Protein AF-A0A401X208-F1 (afdb_monomer_lite)

InterPro domains:
  IPR023361 DUF1285, beta-roll domain superfamily [G3DSA:2.30.270.10] (85-137)
  IPR048341 DUF1285, N-terminal domain [PF06938] (30-85)
  IPR048342 DUF1285, C-terminal domain [PF21028] (86-124)

Structure (mmCIF, N/CA/C/O backbone):
data_AF-A0A401X208-F1
#
_entry.id   AF-A0A401X208-F1
#
loop_
_atom_site.group_PDB
_atom_site.id
_atom_site.type_symbol
_atom_site.label_atom_id
_atom_site.label_alt_id
_atom_site.label_comp_id
_atom_site.label_asym_id
_atom_site.label_entity_id
_atom_site.label_seq_id
_atom_site.pdbx_PDB_ins_code
_atom_site.Cartn_x
_atom_site.Cartn_y
_atom_site.Cartn_z
_atom_site.occupancy
_atom_site.B_iso_or_equiv
_atom_site.auth_seq_id
_atom_site.auth_comp_id
_atom_site.auth_asym_id
_atom_site.auth_atom_id
_atom_site.pdbx_PDB_model_num
ATOM 1 N N . MET A 1 1 ? 54.044 11.606 60.160 1.00 42.50 1 MET A N 1
ATOM 2 C CA . MET A 1 1 ? 52.830 11.764 59.329 1.00 42.50 1 MET A CA 1
ATOM 3 C C . MET A 1 1 ? 52.397 10.357 58.932 1.00 42.50 1 MET A C 1
ATOM 5 O O . MET A 1 1 ? 53.110 9.741 58.161 1.00 42.50 1 MET A O 1
ATOM 9 N N . LYS A 1 2 ? 51.563 9.697 59.759 1.00 34.06 2 LYS A N 1
ATOM 10 C CA . LYS A 1 2 ? 50.133 9.394 59.484 1.00 34.06 2 LYS A CA 1
ATOM 11 C C . LYS A 1 2 ? 49.967 8.842 58.058 1.00 34.06 2 LYS A C 1
ATOM 13 O O . LYS A 1 2 ? 50.187 9.599 57.127 1.00 34.06 2 LYS A O 1
ATOM 18 N N . GLY A 1 3 ? 49.653 7.576 57.815 1.00 31.92 3 GLY A N 1
ATOM 19 C CA . GLY A 1 3 ? 48.779 6.655 58.546 1.00 31.92 3 GLY A CA 1
ATOM 20 C C . GLY A 1 3 ? 47.736 6.165 57.536 1.00 31.92 3 GLY A C 1
ATOM 21 O O . GLY A 1 3 ? 47.130 6.994 56.861 1.00 31.92 3 GLY A O 1
ATOM 22 N N . GLU A 1 4 ? 47.616 4.847 57.390 1.00 38.91 4 GLU A N 1
ATOM 23 C CA . GLU A 1 4 ? 46.646 4.134 56.549 1.00 38.91 4 GLU A CA 1
ATOM 24 C C . GLU A 1 4 ? 45.219 4.666 56.701 1.00 38.91 4 GLU A C 1
ATOM 26 O O . GLU A 1 4 ? 44.825 5.015 57.805 1.00 38.91 4 GLU A O 1
ATOM 31 N N . HIS A 1 5 ? 44.432 4.631 55.622 1.00 33.25 5 HIS A N 1
ATOM 32 C CA . HIS A 1 5 ? 43.014 4.265 55.672 1.00 33.25 5 HIS A CA 1
ATOM 33 C C . HIS A 1 5 ? 42.556 3.810 54.281 1.00 33.25 5 HIS A C 1
ATOM 35 O O . HIS A 1 5 ? 42.473 4.595 53.338 1.00 33.25 5 HIS A O 1
ATOM 41 N N . ALA A 1 6 ? 42.256 2.517 54.179 1.00 41.69 6 ALA A N 1
ATOM 42 C CA . ALA A 1 6 ? 41.390 1.966 53.152 1.00 41.69 6 ALA A CA 1
ATOM 43 C C . ALA A 1 6 ? 39.950 2.447 53.388 1.00 41.69 6 ALA A C 1
ATOM 45 O O . ALA A 1 6 ? 39.481 2.443 54.527 1.00 41.69 6 ALA A O 1
ATOM 46 N N . VAL A 1 7 ? 39.242 2.799 52.314 1.00 39.34 7 VAL A N 1
ATOM 47 C CA . VAL A 1 7 ? 37.777 2.874 52.288 1.00 39.34 7 VAL A CA 1
ATOM 48 C C . VAL A 1 7 ? 37.287 2.203 51.009 1.00 39.34 7 VAL A C 1
ATOM 50 O O . VAL A 1 7 ? 37.594 2.617 49.894 1.00 39.34 7 VAL A O 1
ATOM 53 N N . SER A 1 8 ? 36.554 1.118 51.241 1.00 37.97 8 SER A N 1
ATOM 54 C CA . SER A 1 8 ? 35.635 0.449 50.330 1.00 37.97 8 SER A CA 1
ATOM 55 C C . SER A 1 8 ? 34.499 1.402 49.952 1.00 37.97 8 SER A C 1
ATOM 57 O O . SER A 1 8 ? 33.980 2.100 50.821 1.00 37.97 8 SER A O 1
ATOM 59 N N . GLY A 1 9 ? 34.096 1.413 48.684 1.00 31.91 9 GLY A N 1
ATOM 60 C CA . GLY A 1 9 ? 32.996 2.238 48.194 1.00 31.91 9 GLY A CA 1
ATOM 61 C C . GLY A 1 9 ? 32.375 1.627 46.948 1.00 31.91 9 GLY A C 1
ATOM 62 O O . GLY A 1 9 ? 32.939 1.705 45.863 1.00 31.91 9 GLY A O 1
ATOM 63 N N . ASP A 1 10 ? 31.244 0.979 47.184 1.00 30.75 10 ASP A N 1
ATOM 64 C CA . ASP A 1 10 ? 30.354 0.241 46.300 1.00 30.75 10 ASP A CA 1
ATOM 65 C C . ASP A 1 10 ? 30.134 0.767 44.871 1.00 30.75 10 ASP A C 1
ATOM 67 O O . ASP A 1 10 ? 29.932 1.952 44.621 1.00 30.75 10 ASP A O 1
ATOM 71 N N . SER A 1 11 ? 30.085 -0.205 43.954 1.00 39.47 11 SER A N 1
ATOM 72 C CA . SER A 1 11 ? 29.054 -0.405 42.929 1.00 39.47 11 SER A CA 1
ATOM 73 C C . SER A 1 11 ? 28.282 0.820 42.435 1.00 39.47 11 SER A C 1
ATOM 75 O O . SER A 1 11 ? 27.446 1.353 43.151 1.00 39.47 11 SER A O 1
ATOM 77 N N . LEU A 1 12 ? 28.391 1.096 41.133 1.00 38.97 12 LEU A N 1
ATOM 78 C CA . LEU A 1 12 ? 27.226 1.206 40.246 1.00 38.97 12 LEU A CA 1
ATOM 79 C C . LEU A 1 12 ? 27.696 1.105 38.793 1.00 38.97 12 LEU A C 1
ATOM 81 O O . LEU A 1 12 ? 28.242 2.035 38.202 1.00 38.97 12 LEU A O 1
ATOM 85 N N . ALA A 1 13 ? 27.493 -0.082 38.228 1.00 35.09 13 ALA A N 1
ATOM 86 C CA . ALA A 1 13 ? 27.541 -0.297 36.798 1.00 35.09 13 ALA A CA 1
ATOM 87 C C . ALA A 1 13 ? 26.456 0.564 36.134 1.00 35.09 13 ALA A C 1
ATOM 89 O O . ALA A 1 13 ? 25.266 0.327 36.333 1.00 35.09 13 ALA A O 1
ATOM 90 N N . CYS A 1 14 ? 26.849 1.524 35.299 1.00 29.91 14 CYS A N 1
ATOM 91 C CA . CYS A 1 14 ? 25.960 2.070 34.276 1.00 29.91 14 CYS A CA 1
ATOM 92 C C . CYS A 1 14 ? 25.878 1.051 33.136 1.00 29.91 14 CYS A C 1
ATOM 94 O O . CYS A 1 14 ? 26.460 1.224 32.067 1.00 29.91 14 CYS A O 1
ATOM 96 N N . SER A 1 15 ? 25.192 -0.061 33.388 1.00 39.50 15 SER A N 1
ATOM 97 C CA . SER A 1 15 ? 24.708 -0.939 32.333 1.00 39.50 15 SER A CA 1
ATOM 98 C C . SER A 1 15 ? 23.718 -0.136 31.500 1.00 39.50 15 SER A C 1
ATOM 100 O O . SER A 1 15 ? 22.605 0.139 31.947 1.00 39.50 15 SER A O 1
ATOM 102 N N . GLY A 1 16 ? 24.149 0.278 30.306 1.00 37.25 16 GLY A N 1
ATOM 103 C CA . GLY A 1 16 ? 23.259 0.828 29.298 1.00 37.25 16 GLY A CA 1
ATOM 104 C C . GLY A 1 16 ? 22.087 -0.127 29.124 1.00 37.25 16 GLY A C 1
ATOM 105 O O . GLY A 1 16 ? 22.281 -1.307 28.830 1.00 37.25 16 GLY A O 1
ATOM 106 N N . HIS A 1 17 ? 20.876 0.366 29.367 1.00 40.81 17 HIS A N 1
ATOM 107 C CA . HIS A 1 17 ? 19.670 -0.373 29.049 1.00 40.81 17 HIS A CA 1
ATOM 108 C C . HIS A 1 17 ? 19.619 -0.543 27.530 1.00 40.81 17 HIS A C 1
ATOM 110 O O . HIS A 1 17 ? 19.153 0.327 26.802 1.00 40.81 17 HIS A O 1
ATOM 116 N N . GLN A 1 18 ? 20.139 -1.671 27.048 1.00 44.28 18 GLN A N 1
ATOM 117 C CA . GLN A 1 18 ? 19.744 -2.221 25.764 1.00 44.28 18 GLN A CA 1
ATOM 118 C C . GLN A 1 18 ? 18.253 -2.540 25.880 1.00 44.28 18 GLN A C 1
ATOM 120 O O . GLN A 1 18 ? 17.860 -3.565 26.439 1.00 44.28 18 GLN A O 1
ATOM 125 N N . GLU A 1 19 ? 17.411 -1.613 25.425 1.00 41.47 19 GLU A N 1
ATOM 126 C CA . GLU A 1 19 ? 15.988 -1.872 25.247 1.00 41.47 19 GLU A CA 1
ATOM 127 C C . GLU A 1 19 ? 15.833 -3.012 24.240 1.00 41.47 19 GLU A C 1
ATOM 129 O O . GLU A 1 19 ? 16.107 -2.864 23.050 1.00 41.47 19 GLU A O 1
ATOM 134 N N . SER A 1 20 ? 15.415 -4.175 24.738 1.00 40.31 20 SER A N 1
ATOM 135 C CA . SER A 1 20 ? 15.130 -5.330 23.896 1.00 40.31 20 SER A CA 1
ATOM 136 C C . SER A 1 20 ? 13.909 -5.030 23.005 1.00 40.31 20 SER A C 1
ATOM 138 O O . SER A 1 20 ? 12.864 -4.617 23.526 1.00 40.31 20 SER A O 1
ATOM 140 N N . PRO A 1 21 ? 13.983 -5.260 21.679 1.00 48.56 21 PRO A N 1
ATOM 141 C CA . PRO A 1 21 ? 12.932 -4.911 20.713 1.00 48.56 21 PRO A CA 1
ATOM 142 C C . PRO A 1 21 ? 11.605 -5.660 20.933 1.00 48.56 21 PRO A C 1
ATOM 144 O O . PRO A 1 21 ? 10.585 -5.343 20.321 1.00 48.56 21 PRO A O 1
ATOM 147 N N . GLU A 1 22 ? 11.573 -6.657 21.817 1.00 47.69 22 GLU A N 1
ATOM 148 C CA . GLU A 1 22 ? 10.350 -7.365 22.204 1.00 47.69 22 GLU A CA 1
ATOM 149 C C . GLU A 1 22 ? 9.415 -6.548 23.097 1.00 47.69 22 GLU A C 1
ATOM 151 O O . GLU A 1 22 ? 8.198 -6.709 22.998 1.00 47.69 22 GLU A O 1
ATOM 156 N N . ARG A 1 23 ? 9.944 -5.619 23.902 1.00 45.00 23 ARG A N 1
ATOM 157 C CA . ARG A 1 23 ? 9.148 -4.902 24.908 1.00 45.00 23 ARG A CA 1
ATOM 158 C C . ARG A 1 23 ? 8.188 -3.863 24.309 1.00 45.00 23 ARG A C 1
ATOM 160 O O . ARG A 1 23 ? 7.144 -3.608 24.891 1.00 45.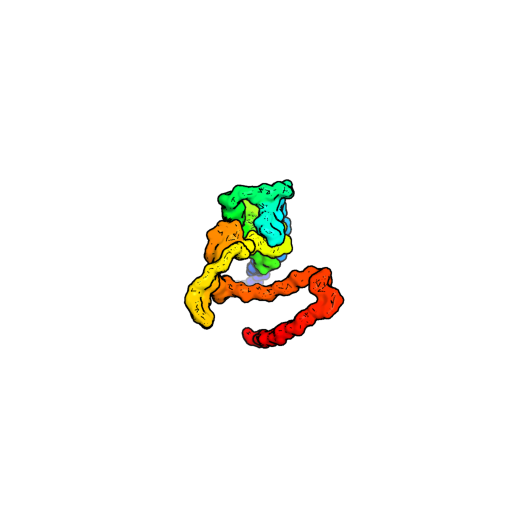00 23 ARG A O 1
ATOM 167 N N . LYS A 1 24 ? 8.477 -3.328 23.112 1.00 47.03 24 LYS A N 1
ATOM 168 C CA . LYS A 1 24 ? 7.649 -2.302 22.435 1.00 47.03 24 LYS A CA 1
ATOM 169 C C . LYS A 1 24 ? 6.301 -2.807 21.905 1.00 47.03 24 LYS A C 1
ATOM 171 O O . LYS A 1 24 ? 5.418 -1.998 21.639 1.00 47.03 24 LYS A O 1
ATOM 176 N N . ARG A 1 25 ? 6.121 -4.121 21.716 1.00 52.09 25 ARG A N 1
ATOM 177 C CA . ARG A 1 25 ? 4.870 -4.672 21.159 1.00 52.09 25 ARG A CA 1
ATOM 178 C C . ARG A 1 25 ? 3.703 -4.664 22.139 1.00 52.09 25 ARG A C 1
ATOM 180 O O . ARG A 1 25 ? 2.568 -4.643 21.688 1.00 52.09 25 ARG A O 1
ATOM 187 N N . HIS A 1 26 ? 3.980 -4.681 23.440 1.00 53.53 26 HIS A N 1
ATOM 188 C CA . HIS A 1 26 ? 2.945 -4.850 24.458 1.00 53.53 26 HIS A CA 1
ATOM 189 C C . HIS A 1 26 ? 2.161 -3.569 24.788 1.00 53.53 26 HIS A C 1
ATOM 191 O O . HIS A 1 26 ? 1.050 -3.685 25.296 1.00 53.53 26 HIS A O 1
ATOM 197 N N . ASP A 1 27 ? 2.683 -2.382 24.461 1.00 69.94 27 ASP A N 1
ATOM 198 C CA . ASP A 1 27 ? 2.056 -1.113 24.873 1.00 69.94 27 ASP A CA 1
ATOM 199 C C . ASP A 1 27 ? 1.119 -0.511 23.813 1.00 69.94 27 ASP A C 1
ATOM 201 O O . ASP A 1 27 ? 0.250 0.298 24.135 1.00 69.94 27 ASP A O 1
ATOM 205 N N . LEU A 1 28 ? 1.274 -0.892 22.541 1.00 82.88 28 LEU A N 1
ATOM 206 C CA . LEU A 1 28 ? 0.455 -0.371 21.444 1.00 82.88 28 LEU A CA 1
ATOM 207 C C . LEU A 1 28 ? -0.696 -1.340 21.148 1.00 82.88 28 LEU A C 1
ATOM 209 O O . LEU A 1 28 ? -0.472 -2.507 20.832 1.00 82.88 28 LEU A O 1
ATOM 213 N N . GLY A 1 29 ? -1.932 -0.850 21.248 1.00 92.62 29 GLY A N 1
ATOM 214 C CA . GLY A 1 29 ? -3.136 -1.625 20.945 1.00 92.62 29 GLY A CA 1
ATOM 215 C C . GLY A 1 29 ? -3.371 -1.840 19.444 1.00 92.62 29 GLY A C 1
ATOM 216 O O . GLY A 1 29 ? -2.659 -1.298 18.594 1.00 92.62 29 GLY A O 1
ATOM 217 N N . TYR A 1 30 ? -4.413 -2.613 19.126 1.00 95.19 30 TYR A N 1
ATOM 218 C CA . TY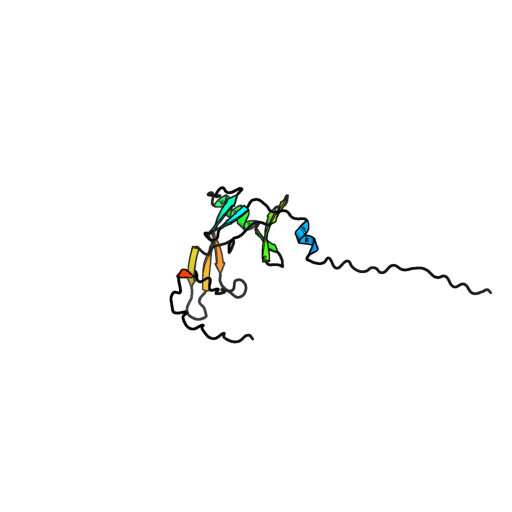R A 1 30 ? -4.923 -2.768 17.762 1.00 95.19 30 TYR A CA 1
ATOM 219 C C . TYR A 1 30 ? -6.017 -1.743 17.482 1.00 95.19 30 TYR A C 1
ATOM 221 O O . TYR A 1 30 ? -7.016 -1.654 18.199 1.00 95.19 30 TYR A O 1
ATOM 229 N N . LEU A 1 31 ? -5.833 -0.986 16.408 1.00 96.06 31 LEU A N 1
ATOM 230 C CA . LEU A 1 31 ? -6.866 -0.130 15.855 1.00 96.06 31 LEU A CA 1
ATOM 231 C C . LEU A 1 31 ? -7.831 -0.999 15.039 1.00 96.06 31 LEU A C 1
ATOM 233 O O . LEU A 1 31 ? -7.397 -1.962 14.406 1.00 96.06 31 LEU A O 1
ATOM 237 N N . PRO A 1 32 ? -9.131 -0.665 14.990 1.00 96.62 32 PRO A N 1
ATOM 238 C CA . PRO A 1 32 ? -10.138 -1.486 14.320 1.00 96.62 32 PRO A CA 1
ATOM 239 C C . PRO A 1 32 ? -10.129 -1.274 12.794 1.00 96.62 32 PRO A C 1
ATOM 241 O O . PRO A 1 32 ? -11.169 -0.980 12.198 1.00 96.62 32 PRO A O 1
ATOM 244 N N . PHE A 1 33 ? -8.952 -1.390 12.179 1.00 97.56 33 PHE A N 1
ATOM 245 C CA . PHE A 1 33 ? -8.729 -1.373 10.740 1.00 97.56 33 PHE A CA 1
ATOM 246 C C . PHE A 1 33 ? -8.337 -2.764 10.250 1.00 97.56 33 PHE A C 1
ATOM 248 O O . PHE A 1 33 ? -7.510 -3.432 10.867 1.00 97.56 33 PHE A O 1
ATOM 255 N N . LEU A 1 34 ? -8.887 -3.142 9.099 1.00 97.81 34 LEU A N 1
ATOM 256 C CA . LEU A 1 34 ? -8.487 -4.330 8.354 1.00 97.81 34 LEU A CA 1
ATOM 257 C C . LEU A 1 34 ? -8.257 -3.947 6.895 1.00 97.81 34 LEU A C 1
ATOM 259 O O . LEU A 1 34 ? -9.158 -3.406 6.250 1.00 97.81 34 LEU A O 1
ATOM 263 N N . VAL A 1 35 ? -7.074 -4.256 6.370 1.00 97.38 35 VAL A N 1
ATOM 264 C CA . VAL A 1 35 ? -6.800 -4.202 4.933 1.00 97.38 35 VAL A CA 1
ATOM 265 C C . VAL A 1 35 ? -6.959 -5.595 4.355 1.00 97.38 35 VAL A C 1
ATOM 267 O O . VAL A 1 35 ? -6.169 -6.498 4.638 1.00 97.38 35 VAL A O 1
ATOM 270 N N . ARG A 1 36 ? -8.001 -5.764 3.548 1.00 97.38 36 ARG A N 1
ATOM 271 C CA . ARG A 1 36 ? -8.277 -7.022 2.864 1.00 97.38 36 ARG A CA 1
ATOM 272 C C . ARG A 1 36 ? -7.327 -7.216 1.690 1.00 97.38 36 ARG A C 1
ATOM 274 O O . ARG A 1 36 ? -6.799 -6.252 1.135 1.00 97.38 36 ARG A O 1
ATOM 281 N N . ARG A 1 37 ? -7.158 -8.465 1.262 1.00 94.38 37 ARG A N 1
ATOM 282 C CA . ARG A 1 37 ? -6.299 -8.852 0.136 1.00 94.38 37 ARG A CA 1
ATOM 283 C C . ARG A 1 37 ? -6.700 -8.199 -1.189 1.00 94.38 37 ARG A C 1
ATOM 285 O O . ARG A 1 37 ? -5.854 -7.972 -2.045 1.00 94.38 37 ARG A O 1
ATOM 292 N N . ASP A 1 38 ? -7.978 -7.865 -1.349 1.00 93.94 38 ASP A N 1
ATOM 293 C CA . ASP A 1 38 ? -8.511 -7.125 -2.502 1.00 93.94 38 ASP A CA 1
ATOM 294 C C . ASP A 1 38 ? -8.242 -5.606 -2.440 1.00 93.94 38 ASP A C 1
ATOM 296 O O . ASP A 1 38 ? -8.666 -4.859 -3.322 1.00 93.94 38 ASP A O 1
ATOM 300 N N . GLY A 1 39 ? -7.529 -5.134 -1.412 1.00 93.88 39 GLY A N 1
ATOM 301 C CA . GLY A 1 39 ? -7.175 -3.732 -1.209 1.00 93.88 39 GLY A CA 1
ATOM 302 C C . GLY A 1 39 ? -8.297 -2.894 -0.599 1.00 93.88 39 GLY A C 1
ATOM 303 O O . GLY A 1 39 ? -8.134 -1.678 -0.463 1.00 93.88 39 GLY A O 1
ATOM 304 N N . VAL A 1 40 ? -9.429 -3.502 -0.219 1.00 95.12 40 VAL A N 1
ATOM 305 C CA . VAL A 1 40 ? -10.503 -2.811 0.501 1.00 95.12 40 VAL A CA 1
ATOM 306 C C . VAL A 1 40 ? -10.101 -2.618 1.957 1.00 95.12 40 VAL A C 1
ATOM 308 O O . VAL A 1 40 ? -9.782 -3.566 2.672 1.00 95.12 40 VAL A O 1
ATOM 311 N N . TRP A 1 41 ? -10.188 -1.373 2.418 1.00 97.12 41 TRP A N 1
ATOM 312 C CA . TRP A 1 41 ? -9.991 -1.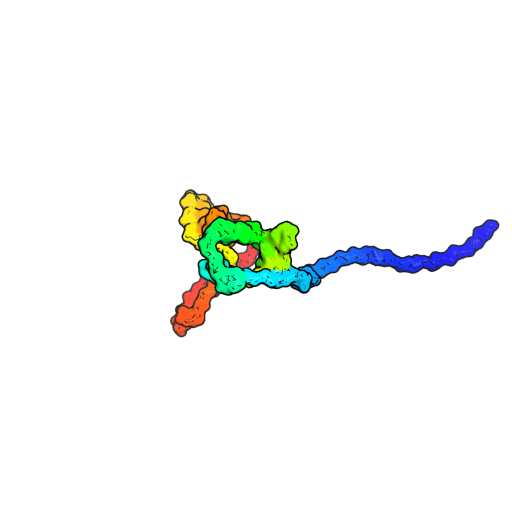039 3.823 1.00 97.12 41 TRP A CA 1
ATOM 313 C C . TRP A 1 41 ? -11.325 -1.045 4.556 1.00 97.12 41 TRP A C 1
ATOM 315 O O . TRP A 1 41 ? -12.272 -0.364 4.150 1.00 97.12 41 TRP A O 1
ATOM 325 N N . LEU A 1 42 ? -11.388 -1.788 5.655 1.00 97.75 42 LEU A N 1
ATOM 326 C CA . LEU A 1 42 ? -12.497 -1.768 6.595 1.00 97.75 42 LEU A CA 1
ATOM 327 C C . LEU A 1 42 ? -12.110 -0.964 7.833 1.00 97.75 42 LEU A C 1
ATOM 329 O O . LEU A 1 42 ? -11.012 -1.119 8.359 1.00 97.75 42 LEU A O 1
ATOM 333 N N . TYR A 1 43 ? -13.047 -0.168 8.338 1.00 96.81 43 TYR A N 1
ATOM 334 C CA . TYR A 1 43 ? -12.989 0.403 9.678 1.00 96.81 43 TYR A CA 1
ATOM 335 C C . TYR A 1 43 ? -14.201 -0.081 10.465 1.00 96.81 43 TYR A C 1
ATOM 337 O O . TYR A 1 43 ? -15.340 0.119 10.035 1.00 96.81 43 TYR A O 1
ATOM 345 N N . ARG A 1 44 ? -13.963 -0.765 11.591 1.00 96.88 44 ARG A N 1
ATOM 346 C CA . ARG A 1 44 ? -15.012 -1.426 12.393 1.00 96.88 44 ARG 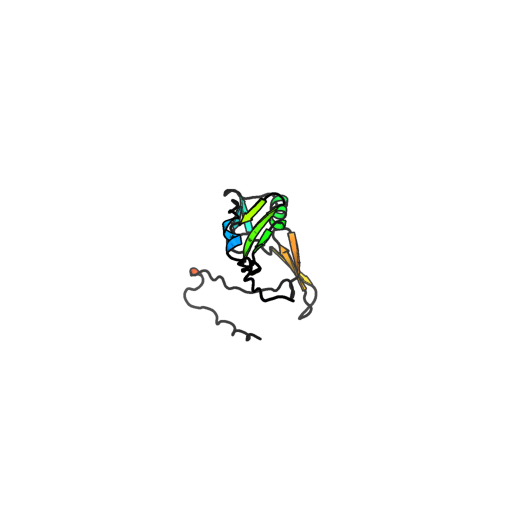A CA 1
ATOM 347 C C . ARG A 1 44 ? -15.949 -2.285 11.525 1.00 96.88 44 ARG A C 1
ATOM 349 O O . ARG A 1 44 ? -17.169 -2.201 11.629 1.00 96.88 44 ARG A O 1
ATOM 356 N N . GLY A 1 45 ? -15.365 -3.053 10.602 1.00 97.31 45 GLY A N 1
ATOM 357 C CA . GLY A 1 45 ? -16.086 -3.938 9.679 1.00 97.31 45 GLY A CA 1
ATOM 358 C C . GLY A 1 45 ? -16.790 -3.249 8.502 1.00 97.31 45 GLY A C 1
ATOM 359 O O . GLY A 1 45 ? -17.342 -3.934 7.648 1.00 97.31 45 GLY A O 1
ATOM 360 N N . THR A 1 46 ? -16.765 -1.915 8.406 1.00 97.75 46 THR A N 1
ATOM 361 C CA . THR A 1 46 ? -17.425 -1.172 7.318 1.00 97.75 46 THR A CA 1
ATOM 362 C C . THR A 1 46 ? -16.406 -0.689 6.283 1.00 97.75 46 THR A C 1
ATOM 364 O O . THR A 1 46 ? -15.390 -0.111 6.671 1.00 97.75 46 THR A O 1
ATOM 367 N N . PRO A 1 47 ? -16.655 -0.859 4.969 1.00 97.56 47 PRO A N 1
ATOM 368 C CA . PRO A 1 47 ? -15.707 -0.449 3.939 1.00 97.56 47 PRO A CA 1
ATOM 369 C C . PRO A 1 47 ? -15.585 1.073 3.808 1.00 97.56 47 PRO A C 1
ATOM 371 O O . PRO A 1 47 ? -16.580 1.793 3.677 1.00 97.56 47 PRO A O 1
ATOM 374 N N . ILE A 1 48 ? -14.344 1.556 3.751 1.00 95.88 48 ILE A N 1
ATOM 375 C CA . ILE A 1 48 ? -14.010 2.948 3.444 1.00 95.88 48 ILE A CA 1
ATOM 376 C C . ILE A 1 48 ? -14.034 3.131 1.926 1.00 95.88 48 ILE A C 1
ATOM 378 O O . ILE A 1 48 ? -13.162 2.653 1.209 1.00 95.88 48 ILE A O 1
ATOM 382 N N . LYS A 1 49 ? -15.037 3.858 1.421 1.00 94.25 49 LYS A N 1
ATOM 383 C CA . LYS A 1 49 ? -15.238 4.058 -0.029 1.00 94.25 49 LYS A CA 1
ATOM 384 C C . LYS A 1 49 ? -14.592 5.329 -0.583 1.00 94.25 49 LYS A C 1
ATOM 386 O O . LYS A 1 49 ? -14.439 5.474 -1.791 1.00 94.25 49 LYS A O 1
ATOM 391 N N . ARG A 1 50 ? -14.267 6.297 0.280 1.00 95.69 50 ARG A N 1
ATOM 392 C CA . ARG A 1 50 ? -13.737 7.598 -0.152 1.00 95.69 50 ARG A CA 1
ATOM 393 C C . ARG A 1 50 ? -12.239 7.490 -0.398 1.00 95.69 50 ARG A C 1
ATOM 395 O O . ARG A 1 50 ? -11.473 7.380 0.554 1.00 95.69 50 ARG A O 1
ATOM 402 N N . LYS A 1 51 ? -11.832 7.607 -1.663 1.00 93.00 51 LYS A N 1
ATOM 403 C CA . LYS A 1 51 ? -10.428 7.493 -2.080 1.00 93.00 51 LYS A CA 1
ATOM 404 C C . LYS A 1 51 ? -9.490 8.428 -1.305 1.00 93.00 51 LYS A C 1
ATOM 406 O O . LYS A 1 51 ? -8.496 7.963 -0.771 1.00 93.00 51 LYS A O 1
ATOM 411 N N . ALA A 1 52 ? -9.847 9.702 -1.137 1.00 95.06 52 ALA A N 1
ATOM 412 C CA . ALA A 1 52 ? -9.022 10.653 -0.380 1.00 95.06 52 ALA A CA 1
ATOM 413 C C . ALA A 1 52 ? -8.768 10.222 1.081 1.00 95.06 52 ALA A C 1
ATOM 415 O O . ALA A 1 52 ? -7.676 10.411 1.606 1.00 95.06 52 ALA A O 1
ATOM 416 N N . MET A 1 53 ? -9.760 9.603 1.728 1.00 94.00 53 MET A N 1
ATOM 417 C CA . MET A 1 53 ? -9.630 9.095 3.098 1.00 94.00 53 MET A CA 1
ATOM 418 C C . MET A 1 53 ? -8.744 7.845 3.148 1.00 94.00 53 MET A C 1
ATOM 420 O O . MET A 1 53 ? -7.918 7.715 4.046 1.00 94.00 53 MET A O 1
ATOM 424 N N . LEU A 1 54 ? -8.879 6.960 2.158 1.00 93.44 54 LEU A N 1
ATOM 425 C CA . LEU A 1 54 ? -7.996 5.808 1.989 1.00 93.44 54 LEU A CA 1
ATOM 426 C C . LEU A 1 54 ? -6.530 6.246 1.829 1.00 93.44 54 LEU A C 1
ATOM 428 O O . LEU A 1 54 ? -5.666 5.732 2.530 1.00 93.44 54 LEU A O 1
ATOM 432 N N . CYS A 1 55 ? -6.258 7.229 0.964 1.00 94.19 55 CYS A N 1
ATOM 433 C CA . CYS A 1 55 ? -4.910 7.770 0.756 1.00 94.19 55 CYS A CA 1
ATOM 434 C C . CYS A 1 55 ? -4.340 8.403 2.034 1.00 94.19 55 CYS A C 1
ATOM 436 O O . CYS A 1 55 ? -3.180 8.178 2.365 1.00 94.19 55 CYS A O 1
ATOM 438 N N . MET A 1 56 ? -5.161 9.145 2.786 1.00 94.25 56 MET A N 1
ATOM 439 C CA . MET A 1 56 ? -4.755 9.722 4.069 1.00 94.25 56 MET A CA 1
ATOM 440 C C . MET A 1 56 ? -4.290 8.635 5.048 1.00 94.25 56 MET A C 1
ATOM 442 O O . MET A 1 56 ? -3.191 8.742 5.586 1.00 94.25 56 MET A O 1
ATOM 446 N N . PHE A 1 57 ? -5.072 7.572 5.255 1.00 94.00 57 PHE A N 1
ATOM 447 C CA . PHE A 1 57 ? -4.647 6.474 6.129 1.00 94.00 57 PHE A CA 1
ATOM 448 C C . PHE A 1 57 ? -3.443 5.710 5.573 1.00 94.00 57 PHE A C 1
ATOM 450 O O . PHE A 1 57 ? -2.538 5.381 6.334 1.00 94.00 57 PHE A O 1
ATOM 457 N N . GLY A 1 58 ? -3.385 5.502 4.255 1.00 94.69 58 GLY A N 1
ATOM 458 C CA . GLY A 1 58 ? -2.231 4.911 3.579 1.00 94.69 58 GLY A CA 1
ATOM 459 C C . GLY A 1 58 ? -0.926 5.650 3.888 1.00 94.69 58 GLY A C 1
ATOM 460 O O . GLY A 1 58 ? 0.057 5.012 4.245 1.00 94.69 58 GLY A O 1
ATOM 461 N N . SER A 1 59 ? -0.938 6.988 3.865 1.00 94.69 59 SER A N 1
ATOM 462 C CA . SER A 1 59 ? 0.243 7.814 4.176 1.00 94.69 59 SER A CA 1
ATOM 463 C C . SER A 1 59 ? 0.714 7.736 5.633 1.00 94.69 59 SER A C 1
ATOM 465 O O . SER A 1 59 ? 1.856 8.074 5.935 1.00 94.69 59 SER A O 1
ATOM 467 N N . MET A 1 60 ? -0.152 7.282 6.544 1.00 95.81 60 MET A N 1
ATOM 468 C CA . MET A 1 60 ? 0.178 7.081 7.957 1.00 95.81 60 MET A CA 1
ATOM 469 C C . MET A 1 60 ? 0.718 5.676 8.241 1.00 95.81 60 MET A C 1
ATOM 471 O O . MET A 1 60 ? 1.078 5.384 9.384 1.00 95.81 60 MET A O 1
ATOM 475 N N . LEU A 1 61 ? 0.757 4.788 7.241 1.00 96.19 61 LEU A N 1
ATOM 476 C CA . LEU A 1 61 ? 1.270 3.440 7.432 1.00 96.19 61 LEU A CA 1
ATOM 477 C C . LEU A 1 61 ? 2.771 3.440 7.670 1.00 96.19 61 LEU A C 1
ATOM 479 O O . LEU A 1 61 ? 3.562 4.110 7.014 1.00 96.19 61 LEU A O 1
ATOM 483 N N . THR A 1 62 ? 3.178 2.603 8.606 1.00 95.44 62 THR A N 1
ATOM 484 C CA . THR A 1 62 ? 4.569 2.249 8.842 1.00 95.44 62 THR A CA 1
ATOM 485 C C . THR A 1 62 ? 4.646 0.744 9.050 1.00 95.44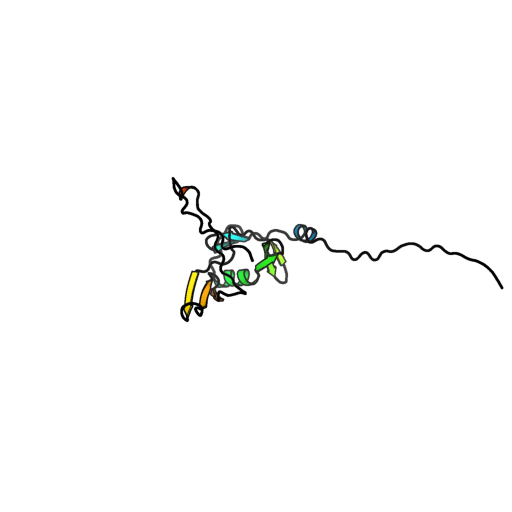 62 THR A C 1
ATOM 487 O O . THR A 1 62 ? 3.650 0.092 9.375 1.00 95.44 62 THR A O 1
ATOM 490 N N . ARG A 1 63 ? 5.836 0.182 8.851 1.00 94.25 63 ARG A N 1
ATOM 491 C CA . ARG A 1 63 ? 6.129 -1.220 9.129 1.00 94.25 63 ARG A CA 1
ATOM 492 C C . ARG A 1 63 ? 7.124 -1.312 10.282 1.00 94.25 63 ARG A C 1
ATOM 494 O O . ARG A 1 63 ? 8.114 -0.583 10.279 1.00 94.25 63 ARG A O 1
ATOM 501 N N . ASP A 1 64 ? 6.845 -2.154 11.273 1.00 93.56 64 ASP A N 1
ATOM 502 C CA . ASP A 1 64 ? 7.800 -2.430 12.350 1.00 93.56 64 ASP A CA 1
ATOM 503 C C . ASP A 1 64 ? 8.962 -3.308 11.844 1.00 93.56 64 ASP A C 1
ATOM 505 O O . ASP A 1 64 ? 8.919 -3.887 10.755 1.00 93.56 64 ASP A O 1
ATOM 509 N N . GLU A 1 65 ? 10.012 -3.429 12.655 1.00 92.44 65 GLU A N 1
ATOM 510 C CA . GLU A 1 65 ? 11.204 -4.238 12.345 1.00 92.44 65 GLU A CA 1
ATOM 511 C C . GLU A 1 65 ? 10.892 -5.727 12.132 1.00 92.44 65 GLU A C 1
ATOM 513 O O . GLU A 1 65 ? 11.646 -6.453 11.489 1.00 92.44 65 GLU A O 1
ATOM 518 N N . LYS A 1 66 ? 9.767 -6.189 12.672 1.00 91.44 66 LYS A N 1
ATOM 519 C CA . LYS A 1 66 ? 9.308 -7.575 12.625 1.00 91.44 66 LYS A CA 1
ATOM 520 C C . LYS A 1 66 ? 8.238 -7.792 11.542 1.00 91.44 66 LYS A C 1
ATOM 522 O O . LYS A 1 66 ? 7.675 -8.880 11.450 1.00 91.44 66 LYS A O 1
ATOM 527 N N . GLY A 1 67 ? 7.966 -6.780 10.719 1.00 91.75 67 GLY A N 1
ATOM 528 C CA . GLY A 1 67 ? 7.092 -6.839 9.558 1.00 91.75 67 GLY A CA 1
ATOM 529 C C . GLY A 1 67 ? 5.614 -6.505 9.783 1.00 91.75 67 GLY A C 1
ATOM 530 O O . GLY A 1 67 ? 4.883 -6.529 8.793 1.00 91.75 67 GLY A O 1
ATOM 531 N N . ALA A 1 68 ? 5.179 -6.182 11.005 1.00 94.12 68 ALA A N 1
ATOM 532 C CA . ALA A 1 68 ? 3.798 -5.803 11.314 1.00 94.12 68 ALA A CA 1
ATOM 533 C C . ALA A 1 68 ? 3.482 -4.368 10.863 1.00 94.12 68 ALA A C 1
ATOM 535 O O . ALA A 1 68 ? 4.360 -3.502 10.845 1.00 94.12 68 ALA A O 1
ATOM 536 N N . TYR A 1 69 ? 2.218 -4.110 10.525 1.00 96.62 69 TYR A N 1
ATOM 537 C CA . TYR A 1 69 ? 1.752 -2.807 10.053 1.00 96.62 69 TYR A CA 1
ATOM 538 C C . TYR A 1 69 ? 1.139 -1.989 11.187 1.00 96.62 69 TYR A C 1
ATOM 540 O O . TYR A 1 69 ? 0.366 -2.503 11.997 1.00 96.62 69 TYR A O 1
ATOM 548 N N . LEU A 1 70 ? 1.474 -0.701 11.231 1.00 96.50 70 LEU A N 1
ATOM 549 C CA . LEU A 1 70 ? 0.924 0.248 12.194 1.00 96.50 70 LEU A CA 1
ATOM 550 C C . LEU A 1 70 ? 0.500 1.530 11.485 1.00 96.50 70 LEU A C 1
ATOM 552 O O . LEU A 1 70 ? 1.161 1.959 10.539 1.00 96.50 70 LEU A O 1
ATOM 556 N N . LEU A 1 71 ? -0.549 2.171 11.991 1.00 96.44 71 LEU A N 1
ATOM 557 C CA . LEU A 1 71 ? -0.864 3.555 11.650 1.00 96.44 71 LEU A CA 1
ATOM 558 C C . LEU A 1 71 ? -0.213 4.474 12.679 1.00 96.44 71 LEU A C 1
ATOM 560 O O . LEU A 1 71 ? -0.382 4.280 13.883 1.00 96.44 71 LEU A O 1
ATOM 564 N N . ARG A 1 72 ? 0.524 5.476 12.200 1.00 95.69 72 ARG A N 1
ATOM 565 C CA . ARG A 1 72 ? 1.140 6.522 13.019 1.00 95.69 72 ARG A CA 1
ATOM 566 C C . ARG A 1 72 ? 0.517 7.867 12.686 1.00 95.69 72 ARG A C 1
ATOM 568 O O . ARG A 1 72 ? 0.738 8.418 11.613 1.00 95.69 72 ARG A O 1
ATOM 575 N N . SER A 1 73 ? -0.220 8.414 13.641 1.00 92.06 73 SER A N 1
ATOM 576 C CA . SER A 1 73 ? -0.668 9.803 13.637 1.00 92.06 73 SER A CA 1
ATOM 577 C C . SER A 1 73 ? -0.024 10.555 14.813 1.00 92.06 73 SER A C 1
ATOM 579 O O . SER A 1 73 ? 0.454 9.916 15.753 1.00 92.06 73 SER A O 1
ATOM 581 N N . PRO A 1 74 ? -0.015 11.901 14.817 1.00 92.81 74 PRO A N 1
ATOM 582 C CA . PRO A 1 74 ? 0.547 12.673 15.928 1.00 92.81 74 PRO A CA 1
ATOM 583 C C . PRO A 1 74 ? -0.090 12.389 17.297 1.00 92.81 74 PRO A C 1
ATOM 585 O O . PRO A 1 74 ? 0.558 12.582 18.320 1.00 92.81 74 PRO A O 1
ATOM 588 N N . PHE A 1 75 ? -1.353 11.955 17.319 1.00 91.06 75 PHE A N 1
ATOM 589 C CA . PHE A 1 75 ? -2.126 11.765 18.550 1.00 91.06 75 PHE A CA 1
ATOM 590 C C . PHE A 1 75 ? -2.281 10.298 18.947 1.00 91.06 75 PHE A C 1
ATOM 592 O O . PHE A 1 75 ? -2.545 10.000 20.107 1.00 91.06 75 PHE A O 1
ATOM 599 N N . GLU A 1 76 ? -2.131 9.383 17.992 1.00 92.25 76 GLU A N 1
ATOM 600 C CA . GLU A 1 76 ? -2.395 7.964 18.193 1.00 92.25 76 GLU A CA 1
ATOM 601 C C . GLU A 1 76 ? -1.492 7.118 17.294 1.00 92.25 76 GLU A C 1
ATOM 603 O O . GLU A 1 76 ? -1.290 7.423 16.115 1.00 92.25 76 GLU A O 1
ATOM 608 N N . THR A 1 77 ? -0.959 6.034 17.853 1.00 95.00 77 THR A N 1
ATOM 609 C CA . THR A 1 77 ? -0.247 4.991 17.115 1.00 95.00 77 THR A CA 1
ATOM 610 C C . THR A 1 77 ? -0.794 3.635 17.538 1.00 95.00 77 THR A C 1
ATOM 612 O O . THR A 1 77 ? -0.946 3.385 18.731 1.00 95.00 77 THR A O 1
ATOM 615 N N . GLY A 1 78 ? -1.046 2.748 16.580 1.00 96.12 78 GLY A N 1
ATOM 616 C CA . GLY A 1 78 ? -1.506 1.394 16.878 1.00 96.12 78 GLY A CA 1
ATOM 617 C C . GLY A 1 78 ? -1.382 0.450 15.689 1.00 96.12 78 GLY A C 1
ATOM 618 O O . GLY A 1 78 ? -1.237 0.888 14.544 1.00 96.12 78 GLY A O 1
ATOM 619 N N . TYR A 1 79 ? -1.404 -0.849 15.978 1.00 96.94 79 TYR A N 1
ATOM 620 C CA . TYR A 1 79 ? -1.327 -1.900 14.965 1.00 96.94 79 TYR A CA 1
ATOM 621 C C . TYR A 1 79 ? -2.636 -2.015 14.190 1.00 96.94 79 TYR A C 1
ATOM 623 O O . TYR A 1 79 ? -3.706 -1.692 14.707 1.00 96.94 79 TYR A O 1
ATOM 631 N N . ILE A 1 80 ? -2.548 -2.497 12.954 1.00 97.19 80 ILE A N 1
ATOM 632 C CA . ILE A 1 80 ? -3.713 -2.828 12.133 1.00 97.19 80 ILE A CA 1
ATOM 633 C C . ILE A 1 80 ? -3.585 -4.240 11.574 1.00 97.19 80 ILE A C 1
ATOM 635 O O . ILE A 1 80 ? -2.482 -4.780 11.464 1.00 97.19 80 ILE A O 1
ATOM 639 N N . GLU A 1 81 ? -4.711 -4.818 11.176 1.00 97.81 81 GLU A N 1
ATOM 640 C CA . GLU A 1 81 ? -4.728 -6.106 10.496 1.00 97.81 81 GLU A CA 1
ATOM 641 C C . GLU A 1 81 ? -4.574 -5.914 8.981 1.00 97.81 81 GLU A C 1
ATOM 643 O O . GLU A 1 81 ? -5.178 -5.022 8.379 1.00 97.81 81 GLU A O 1
ATOM 648 N N . VAL A 1 82 ? -3.752 -6.755 8.355 1.00 97.44 82 VAL A N 1
ATOM 649 C CA . VAL A 1 82 ? -3.524 -6.777 6.905 1.00 97.44 82 VAL A CA 1
ATOM 650 C C . VAL A 1 82 ? -3.494 -8.235 6.468 1.00 97.44 82 VAL A C 1
ATOM 652 O O . VAL A 1 82 ? -2.682 -9.003 6.976 1.00 97.44 82 VAL A O 1
ATOM 655 N N . GLU A 1 83 ? -4.380 -8.621 5.550 1.00 96.25 83 GLU A N 1
ATOM 656 C CA . GLU A 1 83 ? -4.479 -10.013 5.084 1.00 96.25 83 GLU A CA 1
ATOM 657 C C . GLU A 1 83 ? -3.275 -10.439 4.233 1.00 96.25 83 GLU A C 1
ATOM 659 O O . GLU A 1 83 ? -2.865 -11.595 4.282 1.00 96.25 83 GLU A O 1
ATOM 664 N N . ASP A 1 84 ? -2.730 -9.516 3.436 1.00 93.81 84 ASP A N 1
ATOM 665 C CA . ASP A 1 84 ? -1.628 -9.781 2.502 1.00 93.81 84 ASP A CA 1
ATOM 666 C C . ASP A 1 84 ? -0.685 -8.566 2.436 1.00 93.81 84 ASP A C 1
ATOM 668 O O . ASP A 1 84 ? 0.316 -8.494 3.152 1.00 93.81 84 ASP A O 1
ATOM 672 N N . VAL A 1 85 ? -1.063 -7.543 1.663 1.00 94.31 85 VAL A N 1
ATOM 673 C CA . VAL A 1 85 ? -0.304 -6.296 1.508 1.00 94.31 85 VAL A CA 1
ATOM 674 C C . VAL A 1 85 ? -1.219 -5.070 1.582 1.00 94.31 85 VAL A C 1
ATOM 676 O O . VAL A 1 85 ? -2.377 -5.138 1.170 1.00 94.31 85 VAL A O 1
ATOM 679 N N . PRO A 1 86 ? -0.725 -3.922 2.084 1.00 94.06 86 PRO A N 1
ATOM 680 C CA . PRO A 1 86 ? -1.552 -2.727 2.248 1.00 94.06 86 PRO A CA 1
ATOM 681 C C . PRO A 1 86 ? -1.807 -1.956 0.944 1.00 94.06 86 PRO A C 1
ATOM 683 O O . PRO A 1 86 ? -2.772 -1.194 0.864 1.00 94.06 86 PRO A O 1
ATOM 686 N N . PHE A 1 87 ? -0.941 -2.139 -0.056 1.00 95.25 87 PHE A N 1
ATOM 687 C CA . PHE A 1 87 ? -0.967 -1.434 -1.334 1.00 95.25 87 PHE A CA 1
ATOM 688 C C . PHE A 1 87 ? -1.011 -2.444 -2.478 1.00 95.25 87 PHE A C 1
ATOM 690 O O . PHE A 1 87 ? -0.216 -3.382 -2.514 1.00 95.25 87 PHE A O 1
ATOM 697 N N . LEU A 1 88 ? -1.907 -2.219 -3.434 1.00 95.75 88 LEU A N 1
ATOM 698 C CA . LEU A 1 88 ? -2.026 -3.006 -4.654 1.00 95.75 88 LEU A CA 1
ATOM 699 C C . LEU A 1 88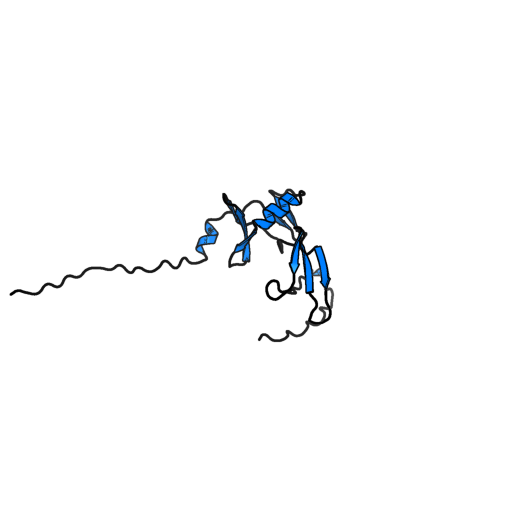 ? -1.557 -2.182 -5.842 1.00 95.75 88 LEU A C 1
ATOM 701 O O . LEU A 1 88 ? -2.043 -1.073 -6.043 1.00 95.75 88 LEU A O 1
ATOM 705 N N . ALA A 1 89 ? -0.660 -2.732 -6.655 1.00 96.56 89 ALA A N 1
ATOM 706 C CA . ALA A 1 89 ? -0.370 -2.179 -7.971 1.00 96.56 89 ALA A CA 1
ATOM 707 C C . ALA A 1 89 ? -1.565 -2.447 -8.899 1.00 96.56 89 ALA A C 1
ATOM 709 O O . ALA A 1 89 ? -1.929 -3.599 -9.124 1.00 96.56 89 ALA A O 1
ATOM 710 N N . VAL A 1 90 ? -2.189 -1.385 -9.409 1.00 96.69 90 VAL A N 1
ATOM 711 C CA . VAL A 1 90 ? -3.406 -1.462 -10.240 1.00 96.69 90 VAL A CA 1
ATOM 712 C C . VAL A 1 90 ? -3.163 -1.068 -11.693 1.00 96.69 90 VAL A C 1
ATOM 714 O O . VAL A 1 90 ? -4.001 -1.332 -12.550 1.00 96.69 90 VAL A O 1
ATOM 717 N N . GLU A 1 91 ? -2.028 -0.438 -11.979 1.00 98.12 91 GLU A N 1
ATOM 718 C CA . GLU A 1 91 ? -1.608 -0.059 -13.325 1.00 98.12 91 GLU A CA 1
ATOM 719 C C . GLU A 1 91 ? -0.087 -0.182 -13.438 1.00 98.12 91 GLU A C 1
ATOM 721 O O . GLU A 1 91 ? 0.632 0.022 -12.455 1.00 98.12 91 GLU A O 1
ATOM 726 N N . LEU A 1 92 ? 0.384 -0.511 -14.639 1.00 97.81 92 LEU A N 1
ATOM 727 C CA . LEU A 1 92 ? 1.790 -0.568 -15.011 1.00 97.81 92 LEU A CA 1
ATOM 728 C C . LEU A 1 92 ? 1.987 0.241 -16.295 1.00 97.81 92 LEU A C 1
ATOM 730 O O . LEU A 1 92 ? 1.386 -0.074 -17.319 1.00 97.81 92 LEU A O 1
ATOM 734 N N . ASP A 1 93 ? 2.877 1.223 -16.233 1.00 97.56 93 ASP A N 1
ATOM 735 C CA . ASP A 1 93 ? 3.437 1.921 -17.385 1.00 97.56 93 ASP A CA 1
ATOM 736 C C . ASP A 1 93 ? 4.925 1.567 -17.518 1.00 97.56 93 ASP A C 1
ATOM 738 O O . ASP A 1 93 ? 5.598 1.266 -16.527 1.00 97.56 93 ASP A O 1
ATOM 742 N N . TRP A 1 94 ? 5.469 1.577 -18.733 1.00 96.62 94 TRP A N 1
ATOM 743 C CA . TRP A 1 94 ? 6.885 1.299 -18.938 1.00 96.62 94 TRP A CA 1
ATOM 744 C C . TRP A 1 94 ? 7.510 2.144 -20.037 1.00 96.62 94 TRP A C 1
ATOM 746 O O . TRP A 1 94 ? 6.904 2.488 -21.046 1.00 96.62 94 TRP A O 1
ATOM 756 N N . THR A 1 95 ? 8.793 2.445 -19.854 1.00 96.75 95 THR A N 1
ATOM 757 C CA . THR A 1 95 ? 9.594 3.182 -20.837 1.00 96.75 95 THR A CA 1
ATOM 758 C C . THR A 1 95 ? 10.934 2.500 -21.066 1.00 96.75 95 THR A C 1
ATOM 760 O O . THR A 1 95 ? 11.428 1.781 -20.200 1.00 96.75 95 THR A O 1
ATOM 763 N N . GLY A 1 96 ? 11.553 2.746 -22.222 1.00 95.00 96 GLY A N 1
ATOM 764 C CA . GLY A 1 96 ? 12.827 2.127 -22.594 1.00 95.00 96 GLY A CA 1
ATOM 765 C C . GLY A 1 96 ? 12.675 0.694 -23.111 1.00 95.00 96 GLY A C 1
ATOM 766 O O . GLY A 1 96 ? 11.571 0.216 -23.364 1.00 95.00 96 GLY A O 1
ATOM 767 N N . CYS A 1 97 ? 13.802 0.012 -23.313 1.00 93.56 97 CYS A N 1
ATOM 768 C CA . CYS A 1 97 ? 13.833 -1.335 -23.876 1.00 93.56 97 CYS A CA 1
ATOM 769 C C . CYS A 1 97 ? 14.940 -2.198 -23.254 1.00 93.56 97 CYS A C 1
ATOM 771 O O . CYS A 1 97 ? 15.968 -1.705 -22.778 1.00 93.56 97 CYS A O 1
ATOM 773 N N . GLY A 1 98 ? 14.722 -3.516 -23.258 1.00 93.94 98 GLY A N 1
ATOM 774 C CA . GLY A 1 98 ? 15.672 -4.496 -22.736 1.00 93.94 98 GLY A CA 1
ATOM 775 C C . GLY A 1 98 ? 16.060 -4.219 -21.281 1.00 93.94 98 GLY A C 1
ATOM 776 O O . GLY A 1 98 ? 15.210 -3.983 -20.429 1.00 93.94 98 GLY A O 1
ATOM 777 N N . LYS A 1 99 ? 17.366 -4.218 -20.995 1.00 91.88 99 LYS A N 1
ATOM 778 C CA . LYS A 1 99 ? 17.901 -3.986 -19.640 1.00 91.88 99 LYS A CA 1
ATOM 779 C C . LYS A 1 99 ? 17.758 -2.542 -19.147 1.00 91.88 99 LYS A C 1
ATOM 781 O O . LYS A 1 99 ? 17.982 -2.295 -17.970 1.00 91.88 99 LYS A O 1
ATOM 786 N N . MET A 1 100 ? 17.417 -1.603 -20.030 1.00 92.69 100 MET A N 1
ATOM 787 C CA . MET A 1 100 ? 17.198 -0.196 -19.680 1.00 92.69 100 MET A CA 1
ATOM 788 C C . MET A 1 100 ? 15.714 0.138 -19.494 1.00 92.69 100 MET A C 1
ATOM 790 O O . MET A 1 100 ? 15.371 1.313 -19.360 1.00 92.69 100 MET A O 1
ATOM 794 N N . GLN A 1 101 ? 14.829 -0.866 -19.519 1.00 95.56 101 GLN A N 1
ATOM 795 C CA . GLN A 1 101 ? 13.412 -0.640 -19.269 1.00 95.56 101 GLN A CA 1
ATOM 796 C C . GLN A 1 101 ? 13.180 -0.141 -17.839 1.00 95.56 101 GLN A C 1
ATOM 798 O O . GLN A 1 101 ? 13.816 -0.604 -16.891 1.00 95.56 101 GLN A O 1
ATOM 803 N N . ARG A 1 102 ? 12.237 0.781 -17.687 1.00 96.56 102 ARG A N 1
ATOM 804 C CA . ARG A 1 102 ? 11.743 1.260 -16.397 1.00 96.56 102 ARG A CA 1
ATOM 805 C C . ARG A 1 102 ? 10.280 0.898 -16.284 1.00 96.56 102 ARG A C 1
ATOM 807 O O . ARG A 1 102 ? 9.516 1.243 -17.179 1.00 96.56 102 ARG A O 1
ATOM 814 N N . LEU A 1 103 ? 9.928 0.215 -15.202 1.00 97.56 103 LEU A N 1
ATOM 815 C CA . LEU A 1 103 ? 8.561 -0.187 -14.892 1.00 97.56 103 LEU A CA 1
ATOM 816 C C . LEU A 1 103 ? 8.027 0.741 -13.801 1.00 97.56 103 LEU A C 1
ATOM 818 O O . LEU A 1 103 ? 8.609 0.815 -12.719 1.00 97.56 103 LEU A O 1
ATOM 822 N N . CYS A 1 104 ? 6.948 1.450 -14.098 1.00 97.81 104 CYS A N 1
ATOM 823 C CA . CYS A 1 104 ? 6.292 2.401 -13.215 1.00 97.81 104 CYS A CA 1
ATOM 824 C C . CYS A 1 104 ? 4.917 1.851 -12.843 1.00 97.81 104 CYS A C 1
ATOM 826 O O . CYS A 1 104 ? 4.052 1.698 -13.699 1.00 97.81 104 CYS A O 1
ATOM 828 N N . PHE A 1 105 ? 4.703 1.563 -11.567 1.00 98.19 105 PHE A N 1
ATOM 829 C CA . PHE A 1 105 ? 3.436 1.053 -11.065 1.00 98.19 105 PHE A CA 1
ATOM 830 C C . PHE A 1 105 ? 2.650 2.175 -10.408 1.00 98.19 105 PHE A C 1
ATOM 832 O O . PHE A 1 105 ? 3.214 2.929 -9.617 1.00 98.19 105 PHE A O 1
ATOM 839 N N . ARG A 1 106 ? 1.346 2.250 -10.674 1.00 97.69 106 ARG A N 1
ATOM 840 C CA . ARG A 1 106 ? 0.429 3.068 -9.874 1.00 97.69 106 ARG A CA 1
ATOM 841 C C . ARG A 1 106 ? -0.312 2.177 -8.890 1.00 97.69 106 ARG A C 1
ATOM 843 O O . ARG A 1 106 ? -0.822 1.120 -9.268 1.00 97.69 106 ARG A O 1
ATOM 850 N N . THR A 1 107 ? -0.382 2.595 -7.632 1.00 96.50 107 THR A N 1
ATOM 851 C CA . THR A 1 107 ? -1.077 1.843 -6.585 1.00 96.50 107 THR A CA 1
ATOM 852 C C . THR A 1 107 ? -2.568 2.182 -6.521 1.00 96.50 107 THR A C 1
ATOM 854 O O . THR A 1 107 ? -3.027 3.193 -7.056 1.00 96.50 107 THR A O 1
ATOM 857 N N . ASN A 1 108 ? -3.350 1.379 -5.800 1.00 93.69 108 ASN A N 1
ATOM 858 C CA . ASN A 1 108 ? -4.734 1.688 -5.434 1.00 93.69 108 ASN A CA 1
ATOM 859 C C . ASN A 1 108 ? -4.867 2.939 -4.543 1.00 93.69 108 ASN A C 1
ATOM 861 O O . ASN A 1 108 ? -5.997 3.369 -4.317 1.00 93.69 108 ASN A O 1
ATOM 865 N N . MET A 1 109 ? -3.761 3.543 -4.091 1.00 93.56 109 MET A N 1
ATOM 866 C CA . MET A 1 109 ? -3.686 4.843 -3.406 1.00 93.56 109 MET A CA 1
ATOM 867 C C . MET A 1 109 ? -3.273 5.992 -4.348 1.00 93.56 109 MET A C 1
ATOM 869 O O . MET A 1 109 ? -3.182 7.127 -3.898 1.00 93.56 109 MET A O 1
ATOM 873 N N . ASP A 1 110 ? -3.088 5.719 -5.644 1.00 93.62 110 ASP A N 1
ATOM 874 C CA . ASP A 1 110 ? -2.561 6.642 -6.666 1.00 93.62 110 ASP A CA 1
ATOM 875 C C . ASP A 1 110 ? -1.107 7.093 -6.443 1.00 93.62 110 ASP A C 1
ATOM 877 O O . ASP A 1 110 ? -0.657 8.070 -7.039 1.00 93.62 110 ASP A O 1
ATOM 881 N N . GLU A 1 111 ? -0.340 6.348 -5.645 1.00 94.31 111 GLU A N 1
ATOM 882 C CA . GLU A 1 111 ? 1.111 6.530 -5.571 1.00 94.31 111 GLU A CA 1
ATOM 883 C C . GLU A 1 111 ? 1.788 5.869 -6.769 1.00 94.31 111 GLU A C 1
ATOM 885 O O . GLU A 1 111 ? 1.394 4.778 -7.187 1.00 94.31 111 GLU A O 1
ATOM 890 N N . VAL A 1 112 ? 2.818 6.521 -7.310 1.00 96.50 112 VAL A N 1
ATOM 891 C CA . VAL A 1 112 ? 3.623 5.988 -8.412 1.00 96.50 112 VAL A CA 1
ATOM 892 C C . VAL A 1 112 ? 4.949 5.484 -7.863 1.00 96.50 112 VAL A C 1
ATOM 894 O O . VAL A 1 112 ? 5.714 6.245 -7.274 1.00 96.50 112 VAL A O 1
ATOM 897 N N . VAL A 1 113 ? 5.231 4.205 -8.089 1.00 97.00 113 VAL A N 1
ATOM 898 C CA . VAL A 1 113 ? 6.447 3.528 -7.633 1.00 97.00 113 VAL A CA 1
ATOM 899 C C . VAL A 1 113 ? 7.188 2.972 -8.839 1.00 97.00 113 VAL A C 1
ATOM 901 O O . VAL A 1 113 ? 6.638 2.197 -9.621 1.00 97.00 113 VAL A O 1
ATOM 904 N N . VAL A 1 114 ? 8.454 3.354 -8.994 1.00 97.50 114 VAL A N 1
ATOM 905 C CA . VAL A 1 114 ? 9.320 2.831 -10.057 1.00 97.50 114 VAL A CA 1
ATOM 906 C C . VAL A 1 114 ? 10.068 1.617 -9.526 1.00 97.50 114 VAL A C 1
ATOM 908 O O . VAL A 1 114 ? 10.765 1.720 -8.518 1.00 97.50 114 VAL A O 1
ATOM 911 N N . ALA A 1 115 ? 9.952 0.476 -10.202 1.00 97.12 115 ALA A N 1
ATOM 912 C CA . ALA A 1 115 ? 10.713 -0.708 -9.825 1.00 97.12 115 ALA A CA 1
ATOM 913 C C . ALA A 1 115 ? 12.216 -0.486 -10.032 1.00 97.12 115 ALA A C 1
ATOM 915 O O . ALA A 1 115 ? 12.659 0.004 -11.073 1.00 97.12 115 ALA A O 1
ATOM 916 N N . GLY A 1 116 ? 13.002 -0.889 -9.040 1.00 95.81 116 GLY A N 1
ATOM 917 C CA . GLY A 1 116 ? 14.448 -0.689 -9.006 1.00 95.81 116 GLY A CA 1
ATOM 918 C C . GLY A 1 116 ? 15.068 -1.295 -7.746 1.00 95.81 116 GLY A C 1
ATOM 919 O O . GLY A 1 116 ? 14.387 -2.036 -7.041 1.00 95.81 116 GLY A O 1
ATOM 920 N N . PRO A 1 117 ? 16.339 -0.994 -7.436 1.00 95.38 117 PRO A N 1
ATOM 921 C CA . PRO A 1 117 ? 17.003 -1.501 -6.230 1.00 95.38 117 PRO A CA 1
ATOM 922 C C . PRO A 1 117 ? 16.250 -1.153 -4.935 1.00 95.38 117 PRO A C 1
ATOM 924 O O . PRO A 1 117 ? 16.133 -1.994 -4.044 1.00 95.38 117 PRO A O 1
ATOM 927 N N . GLU A 1 118 ? 15.639 0.033 -4.901 1.00 95.38 118 GLU A N 1
ATOM 928 C CA . GLU A 1 118 ? 14.934 0.558 -3.721 1.00 95.38 118 GLU A CA 1
ATOM 929 C C . GLU A 1 118 ? 13.505 0.008 -3.616 1.00 95.38 118 GLU A C 1
ATOM 931 O O . GLU A 1 118 ? 12.933 -0.086 -2.529 1.00 95.38 118 GLU A O 1
ATOM 936 N N . HIS A 1 119 ? 12.950 -0.422 -4.750 1.00 95.69 119 HIS A N 1
ATOM 937 C CA . HIS A 1 119 ? 11.630 -1.033 -4.872 1.00 95.69 119 HIS A CA 1
ATOM 938 C C . HIS A 1 119 ? 11.736 -2.322 -5.702 1.00 95.69 119 HIS A C 1
ATOM 940 O O . HIS A 1 119 ? 11.315 -2.355 -6.865 1.00 95.69 119 HIS A O 1
ATOM 946 N N . PRO A 1 120 ? 12.361 -3.380 -5.151 1.00 96.25 120 PRO A N 1
ATOM 947 C CA . PRO A 1 120 ? 12.628 -4.594 -5.902 1.00 96.25 120 PRO A CA 1
ATOM 948 C C . PRO A 1 120 ? 11.339 -5.383 -6.119 1.00 96.25 120 PRO A C 1
ATOM 950 O O . PRO A 1 120 ? 10.555 -5.593 -5.191 1.00 96.25 120 PRO A O 1
ATOM 953 N N . ILE A 1 121 ? 11.157 -5.900 -7.332 1.00 94.88 121 ILE A N 1
ATOM 954 C CA . ILE A 1 121 ? 10.089 -6.860 -7.613 1.00 94.88 121 ILE A CA 1
ATOM 955 C C . ILE A 1 121 ? 10.503 -8.215 -7.040 1.00 94.88 121 ILE A C 1
ATOM 957 O O . ILE A 1 121 ? 11.586 -8.726 -7.327 1.00 94.88 121 ILE A O 1
ATOM 961 N N . ARG A 1 122 ? 9.621 -8.802 -6.234 1.00 92.75 122 ARG A N 1
ATOM 962 C CA . ARG A 1 122 ? 9.755 -10.160 -5.705 1.00 92.75 122 ARG A CA 1
ATOM 963 C C . ARG A 1 122 ? 8.595 -10.993 -6.222 1.00 92.75 122 ARG A C 1
ATOM 965 O O . ARG A 1 122 ? 7.494 -10.479 -6.386 1.00 92.75 122 ARG A O 1
ATOM 972 N N . THR A 1 123 ? 8.859 -12.263 -6.491 1.00 90.06 123 THR A N 1
ATOM 973 C CA . THR A 1 123 ? 7.822 -13.221 -6.871 1.00 90.06 123 THR A CA 1
ATOM 974 C C . THR A 1 123 ? 7.593 -14.159 -5.701 1.00 90.06 123 THR A C 1
ATOM 976 O O . THR A 1 123 ? 8.549 -14.650 -5.101 1.00 90.06 123 THR A O 1
ATOM 979 N N . ASP A 1 124 ? 6.327 -14.352 -5.360 1.00 86.31 124 ASP A N 1
ATOM 980 C CA . ASP A 1 124 ? 5.883 -15.332 -4.383 1.00 86.31 124 ASP A CA 1
ATOM 981 C C . ASP A 1 124 ? 4.695 -16.088 -4.978 1.00 86.31 124 ASP A C 1
ATOM 983 O O . ASP A 1 124 ? 3.894 -15.522 -5.728 1.00 86.31 124 ASP A O 1
ATOM 987 N N . TRP A 1 125 ? 4.617 -17.380 -4.694 1.00 82.12 125 TRP A N 1
ATOM 988 C CA . TRP A 1 125 ? 3.633 -18.277 -5.282 1.00 82.12 125 TRP A CA 1
ATOM 989 C C . TRP A 1 125 ? 2.610 -18.660 -4.225 1.00 82.12 125 TRP A C 1
ATOM 991 O O . TRP A 1 125 ? 2.805 -19.606 -3.468 1.00 82.12 125 TRP A O 1
ATOM 1001 N N . ASN A 1 126 ? 1.484 -17.952 -4.208 1.00 73.31 126 ASN A N 1
ATOM 1002 C CA . ASN A 1 126 ? 0.328 -18.361 -3.420 1.00 73.31 126 ASN A CA 1
ATOM 1003 C C . ASN A 1 126 ? -0.635 -19.157 -4.312 1.00 73.31 126 ASN A C 1
ATOM 1005 O O . ASN A 1 126 ? -1.582 -18.605 -4.877 1.00 73.31 126 ASN A O 1
ATOM 1009 N N . MET A 1 127 ? -0.323 -20.440 -4.509 1.00 63.66 127 MET A N 1
ATOM 1010 C CA . MET A 1 127 ? -1.161 -21.362 -5.273 1.00 63.66 127 MET A CA 1
ATOM 1011 C C . MET A 1 127 ? -2.342 -21.816 -4.401 1.00 63.66 127 MET A C 1
ATOM 1013 O O . MET A 1 127 ? -2.098 -22.405 -3.345 1.00 63.66 127 MET A O 1
ATOM 1017 N N . PRO A 1 128 ? -3.607 -21.579 -4.799 1.00 63.53 128 PRO A N 1
ATOM 1018 C CA . PRO A 1 128 ? -4.733 -22.142 -4.069 1.00 63.53 128 PRO A CA 1
ATOM 1019 C C . PRO A 1 128 ? -4.695 -23.679 -4.191 1.00 63.53 128 PRO A C 1
ATOM 1021 O O . PRO A 1 128 ? -4.386 -24.181 -5.279 1.00 63.53 128 PRO A O 1
ATOM 1024 N N . PRO A 1 129 ? -4.979 -24.437 -3.113 1.00 57.28 129 PRO A N 1
ATOM 1025 C CA . PRO A 1 129 ? -4.880 -25.900 -3.106 1.00 57.28 129 PRO A CA 1
ATOM 1026 C C . PRO A 1 129 ? -5.654 -26.575 -4.249 1.00 57.28 129 PRO A C 1
ATOM 1028 O O . PRO A 1 129 ? -5.208 -27.577 -4.799 1.00 57.28 129 PRO A O 1
ATOM 1031 N N . GLU A 1 130 ? -6.784 -25.995 -4.653 1.00 62.88 130 GLU A N 1
ATOM 1032 C CA . GLU A 1 130 ? -7.643 -26.476 -5.736 1.00 62.88 130 GLU A CA 1
ATOM 1033 C C . GLU A 1 130 ? -7.095 -26.245 -7.157 1.00 62.88 130 GLU A C 1
ATOM 1035 O O . GLU A 1 130 ? -7.562 -26.886 -8.098 1.00 62.88 130 GLU A O 1
ATOM 1040 N N . ALA A 1 131 ? -6.098 -25.372 -7.347 1.00 60.69 131 ALA A N 1
ATOM 1041 C CA . ALA A 1 131 ? -5.506 -25.125 -8.666 1.00 60.69 131 ALA A CA 1
ATOM 1042 C C . ALA A 1 131 ? -4.541 -26.235 -9.117 1.00 60.69 131 ALA A C 1
ATOM 1044 O O . ALA A 1 131 ? -4.035 -26.179 -10.238 1.00 60.69 131 ALA A O 1
ATOM 1045 N N . CYS A 1 132 ? -4.279 -27.237 -8.270 1.00 51.81 132 CYS A N 1
ATOM 1046 C CA . CYS A 1 132 ? -3.332 -28.311 -8.549 1.00 51.81 132 CYS A CA 1
ATOM 1047 C C . CYS A 1 132 ? -3.973 -29.698 -8.349 1.00 51.81 132 CYS A C 1
ATOM 1049 O O . CYS A 1 132 ? -3.750 -30.319 -7.312 1.00 51.81 132 CYS A O 1
ATOM 1051 N N . PRO A 1 133 ? -4.748 -30.231 -9.315 1.00 54.47 133 PRO A N 1
ATOM 1052 C CA . PRO A 1 133 ? -5.170 -31.625 -9.237 1.00 54.47 133 PRO A CA 1
ATOM 1053 C C . PRO A 1 133 ? -3.994 -32.593 -9.445 1.00 54.47 133 PRO A C 1
ATOM 1055 O O . PRO A 1 133 ? -3.861 -33.525 -8.675 1.00 54.47 133 PRO A O 1
ATOM 1058 N N . GLU A 1 134 ? -3.106 -32.370 -10.421 1.00 54.16 134 GLU A N 1
ATOM 1059 C CA . GLU A 1 134 ? -2.011 -33.301 -10.767 1.00 54.16 134 GLU A CA 1
ATOM 1060 C C . GLU A 1 134 ? -0.980 -32.602 -11.695 1.00 54.16 134 GLU A C 1
ATOM 1062 O O . GLU A 1 134 ? -0.825 -33.005 -12.839 1.00 54.16 134 GLU A O 1
ATOM 1067 N N . SER A 1 135 ? -0.328 -31.498 -11.297 1.00 55.38 135 SER A N 1
ATOM 1068 C CA . SER A 1 135 ? 0.942 -31.033 -11.916 1.00 55.38 135 SER A CA 1
ATOM 1069 C C . SER A 1 135 ? 1.368 -29.671 -11.368 1.00 55.38 135 SER A C 1
ATOM 1071 O O . SER A 1 135 ? 0.921 -28.624 -11.841 1.00 55.38 135 SER A O 1
ATOM 1073 N N . CYS A 1 136 ? 2.304 -29.663 -10.425 1.00 56.56 136 CYS A N 1
ATOM 1074 C CA . CYS A 1 136 ? 3.126 -28.478 -10.211 1.00 56.56 136 CYS A CA 1
ATOM 1075 C C . CYS A 1 136 ? 4.034 -28.309 -11.450 1.00 56.56 136 CYS A C 1
ATOM 1077 O O . CYS A 1 136 ? 4.720 -29.274 -11.805 1.00 56.56 136 CYS A O 1
ATOM 1079 N N . PRO A 1 137 ? 4.060 -27.156 -12.148 1.00 60.03 137 PRO A N 1
ATOM 1080 C CA . PRO A 1 137 ? 5.077 -26.923 -13.169 1.00 60.03 137 PRO A CA 1
ATOM 1081 C C . PRO A 1 137 ? 6.467 -26.957 -12.508 1.00 60.03 137 PRO A C 1
ATOM 1083 O O . PRO A 1 137 ? 6.600 -26.534 -11.356 1.00 60.03 137 PRO A O 1
ATOM 1086 N N . PRO A 1 138 ? 7.513 -27.470 -13.185 1.00 55.00 138 PRO A N 1
ATOM 1087 C CA . PRO A 1 138 ? 8.827 -27.597 -12.575 1.00 55.00 138 PRO A CA 1
ATOM 1088 C C . PRO A 1 138 ? 9.311 -26.221 -12.122 1.00 55.00 138 PRO A C 1
ATOM 1090 O O . PRO A 1 138 ? 9.404 -25.285 -12.919 1.00 55.00 138 PRO A O 1
ATOM 1093 N N . LEU A 1 139 ? 9.600 -26.124 -10.823 1.00 56.44 139 LEU A N 1
ATOM 1094 C CA . LEU A 1 139 ? 10.299 -25.008 -10.203 1.00 56.44 139 LEU A CA 1
ATOM 1095 C C . LEU A 1 139 ? 11.457 -24.598 -11.118 1.00 56.44 139 LEU A C 1
ATOM 1097 O O . LEU A 1 139 ? 12.334 -25.416 -11.412 1.00 56.44 139 LEU A O 1
ATOM 1101 N N . TYR A 1 140 ? 11.483 -23.337 -11.557 1.00 52.75 140 TYR A N 1
ATOM 1102 C CA . TYR A 1 140 ? 12.726 -22.764 -12.064 1.00 52.75 140 TYR A CA 1
ATOM 1103 C C . TYR A 1 140 ? 13.808 -23.032 -11.007 1.00 52.75 140 TYR A C 1
ATOM 1105 O O . TYR A 1 140 ? 13.570 -22.751 -9.826 1.00 52.75 140 TYR A O 1
ATOM 1113 N N . PRO A 1 141 ? 14.971 -23.598 -11.373 1.00 49.91 141 PRO A N 1
ATOM 1114 C CA . PRO A 1 141 ? 16.014 -23.845 -10.398 1.00 49.91 141 PRO A CA 1
ATOM 1115 C C . PRO A 1 141 ? 16.411 -22.507 -9.784 1.00 49.91 141 PRO A C 1
ATOM 1117 O O . PRO A 1 141 ? 16.632 -21.530 -10.501 1.00 49.91 141 PRO A O 1
ATOM 1120 N N . ALA A 1 142 ? 16.470 -22.476 -8.452 1.00 46.94 142 ALA A N 1
ATOM 1121 C CA . ALA A 1 142 ? 16.968 -21.350 -7.686 1.00 46.94 142 ALA A CA 1
ATOM 1122 C C . ALA A 1 142 ? 18.303 -20.891 -8.288 1.00 46.94 142 ALA A C 1
ATOM 1124 O O . ALA A 1 142 ? 19.331 -21.551 -8.122 1.00 46.94 142 ALA A O 1
ATOM 1125 N N . ALA A 1 143 ? 18.285 -19.770 -9.013 1.00 46.62 143 ALA A N 1
ATOM 1126 C CA . ALA A 1 143 ? 19.504 -19.067 -9.360 1.00 46.62 143 ALA A CA 1
ATOM 1127 C C . ALA A 1 143 ? 20.182 -18.724 -8.029 1.00 46.62 143 ALA A C 1
ATOM 1129 O O . ALA A 1 143 ? 19.587 -18.081 -7.163 1.00 46.62 143 ALA A O 1
ATOM 1130 N N . GLY A 1 144 ? 21.366 -19.301 -7.829 1.00 41.72 144 GLY A N 1
ATOM 1131 C CA . GLY A 1 144 ? 22.021 -19.401 -6.535 1.00 41.72 144 GLY A CA 1
ATOM 1132 C C . GLY A 1 144 ? 22.143 -18.070 -5.804 1.00 41.72 144 GLY A C 1
ATOM 1133 O O . GLY A 1 144 ? 22.432 -17.033 -6.398 1.00 41.72 144 GLY A O 1
ATOM 1134 N N . ARG A 1 145 ? 21.977 -18.144 -4.482 1.00 45.47 145 ARG A N 1
ATOM 1135 C CA . ARG A 1 145 ? 22.406 -17.099 -3.554 1.00 45.47 145 ARG A CA 1
ATOM 1136 C C . ARG A 1 145 ? 23.869 -16.740 -3.847 1.00 45.47 145 ARG A C 1
ATOM 1138 O O . ARG A 1 145 ? 24.740 -17.606 -3.744 1.00 45.47 145 ARG A O 1
ATOM 1145 N N . ARG A 1 146 ? 24.123 -15.479 -4.180 1.00 41.03 146 ARG A N 1
ATOM 1146 C CA . ARG A 1 146 ? 25.369 -14.771 -3.884 1.00 41.03 146 ARG A CA 1
ATOM 1147 C C . ARG A 1 146 ? 25.005 -13.412 -3.324 1.00 41.03 146 ARG A C 1
ATOM 1149 O O . ARG A 1 146 ? 24.040 -12.824 -3.857 1.00 41.03 146 ARG A O 1
#

Foldseek 3Di:
DDDDDDDDDDDDDPPPPPPDPVVVQPPAAEQQWEQEPVLFIDHVNHTDPDLVVLLVQVVQWDADPVGFIWGDDPVGIHGYHYPDDNKDFPDWDWDDDDPPIWIWTQISSRDIDIDDPVNDDDDDDPDDPVVCPDDDDDPDPPPDDD

Secondary structure (DSSP, 8-state):
--------------------TTGGGTTS-EEEEEE-TTSPEEETTEE---HHHHHHHHHTEEE-TTS-EEEE-SS-EEEEEESS-S--EEEEEEES-GGG-EEEEEETT--EEE-SSSS---------GGG-SS-PPP----PPP-

Organism: NCBI:txid1226660

Sequence (146 aa):
MKGEHAVSGDSLACSGHQESPERKRHDLGYLPFLVRRDGVWLYRGTPIKRKAMLCMFGSMLTRDEKGAYLLRSPFETGYIEVEDVPFLAVELDWTGCGKMQRLCFRTNMDEVVVAGPEHPIRTDWNMPPEACPESCPPLYPAAGRR

pLDDT: mean 79.26, std 23.37, range [29.91, 98.19]

Radius of gyration: 25.69 Å; chains: 1; bounding box: 70×46×83 Å